Protein AF-W2CW71-F1 (afdb_monomer_lite)

Sequence (118 aa):
AEDFAPEGWHVFFIENGDLNKDHVDDIAFILQNDDSGSRILAIAFGKKKRGYVLQEQDGGRFIAPKGNTDAFVDMSIQNGALHFNFLLPGSHAYDNDDSFIFRFQNKRFELIGWERKL

pLDDT: mean 91.4, std 9.28, range [57.97, 98.38]

Radius of gyration: 14.42 Å; chains: 1; bounding box: 33×34×36 Å

Secondary structure (DSSP, 8-state):
-GGGPPTTEEEEEEEEE-SSSSSS-EEEEEEEETTT--EEEEEEEE-TTSSEEEEEE-TTSSSS-TT-TT-EEEEEEETTEEEEEEPPTT--TTS--EEEEEEEETTEEEEEEEEE--

Foldseek 3Di:
DQVPADPQKDWPDKEWDAQPPPPFIWMWTWIAGNPPRQIKIWTWDADPVGDTHTQDIPVRCPCCPPPRVLQWQDWYQDPNKIKTFGDDPPDDNPDTFKIWIWGCDPSDTDTPDIDGDD

Organism: NCBI:txid1411022

Structure (mmCIF, N/CA/C/O backbone):
data_AF-W2CW71-F1
#
_entry.id   AF-W2CW71-F1
#
loop_
_atom_site.group_PDB
_atom_site.id
_atom_site.type_symbol
_atom_site.label_atom_id
_atom_site.label_alt_id
_atom_site.label_comp_id
_atom_site.label_asym_id
_atom_site.label_entity_id
_atom_site.label_seq_id
_atom_site.pdbx_PDB_ins_code
_atom_site.Cartn_x
_atom_site.Cartn_y
_atom_site.Cartn_z
_atom_site.occupancy
_atom_site.B_iso_or_equiv
_atom_site.auth_seq_id
_atom_site.auth_comp_id
_atom_site.auth_asym_id
_atom_site.auth_atom_id
_atom_site.pdbx_PDB_model_num
ATOM 1 N N . ALA A 1 1 ? -3.217 -10.133 6.581 1.00 84.44 1 ALA A N 1
ATOM 2 C CA . ALA A 1 1 ? -3.030 -9.925 5.133 1.00 84.44 1 ALA A CA 1
ATOM 3 C C . ALA A 1 1 ? -3.271 -11.215 4.363 1.00 84.44 1 ALA A C 1
ATOM 5 O O . ALA A 1 1 ? -4.061 -11.165 3.439 1.00 84.44 1 ALA A O 1
ATOM 6 N N . GLU A 1 2 ? -2.700 -12.351 4.782 1.00 94.31 2 GLU A N 1
ATOM 7 C CA . GLU A 1 2 ? -2.922 -13.658 4.126 1.00 94.31 2 GLU A CA 1
ATOM 8 C C . GLU A 1 2 ? -4.404 -14.007 3.914 1.00 94.31 2 GLU A C 1
ATOM 10 O O . GLU A 1 2 ? -4.786 -14.398 2.823 1.00 94.31 2 GLU A O 1
ATOM 15 N N . ASP A 1 3 ? -5.276 -13.747 4.897 1.00 95.69 3 ASP A N 1
ATOM 16 C CA . ASP A 1 3 ? -6.725 -13.991 4.758 1.00 95.69 3 ASP A CA 1
ATOM 17 C C . ASP A 1 3 ? -7.413 -13.154 3.654 1.00 95.69 3 ASP A C 1
ATOM 19 O O . ASP A 1 3 ? -8.559 -13.422 3.298 1.00 95.69 3 ASP A O 1
ATOM 23 N N . PHE A 1 4 ? -6.750 -12.111 3.141 1.00 95.50 4 PHE A N 1
ATOM 24 C CA . PHE A 1 4 ? -7.220 -11.310 2.007 1.00 95.50 4 PHE A CA 1
ATOM 25 C C . PHE A 1 4 ? -6.657 -11.791 0.665 1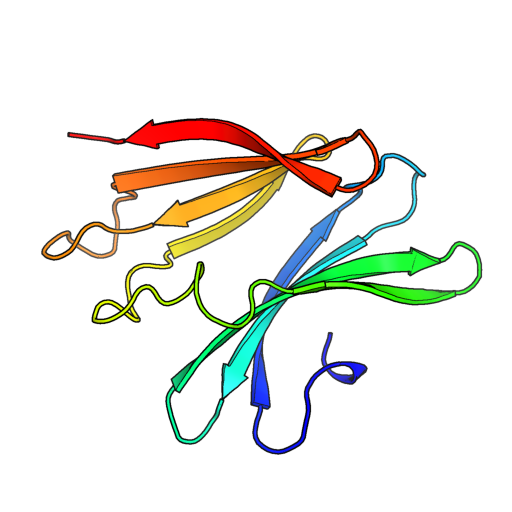.00 95.50 4 PHE A C 1
ATOM 27 O O . PHE A 1 4 ? -7.137 -11.337 -0.375 1.00 95.50 4 PHE A O 1
ATOM 34 N N . ALA A 1 5 ? -5.641 -12.658 0.665 1.00 96.44 5 ALA A N 1
ATOM 35 C CA . ALA A 1 5 ? -5.035 -13.161 -0.555 1.00 96.44 5 ALA A CA 1
ATOM 36 C C . ALA A 1 5 ? -5.958 -14.210 -1.205 1.00 96.44 5 ALA A C 1
ATOM 38 O O . ALA A 1 5 ? -6.321 -15.195 -0.556 1.00 96.44 5 ALA A O 1
ATOM 39 N N . PRO A 1 6 ? -6.382 -14.019 -2.468 1.00 95.31 6 PRO A N 1
ATOM 40 C CA . PRO A 1 6 ? -7.063 -15.073 -3.206 1.00 95.31 6 PRO A CA 1
ATOM 41 C C . PRO A 1 6 ? -6.083 -16.200 -3.567 1.00 95.31 6 PRO A C 1
ATOM 43 O O . PRO A 1 6 ? -4.867 -16.035 -3.501 1.00 95.31 6 PRO A O 1
ATOM 46 N N . GLU A 1 7 ? -6.614 -17.348 -3.987 1.00 97.00 7 GLU A N 1
ATOM 47 C CA . GLU A 1 7 ? -5.794 -18.467 -4.466 1.00 97.00 7 GLU A CA 1
ATOM 48 C C . GLU A 1 7 ? -4.856 -18.028 -5.609 1.00 97.00 7 GLU A C 1
ATOM 50 O O . GLU A 1 7 ? -5.268 -17.296 -6.514 1.00 97.00 7 GLU A O 1
ATOM 55 N N . GLY A 1 8 ? -3.590 -18.460 -5.554 1.00 97.25 8 GLY A N 1
ATOM 56 C CA . GLY A 1 8 ? -2.541 -18.073 -6.511 1.00 97.25 8 GLY A CA 1
ATOM 57 C C . GLY A 1 8 ? -1.941 -16.680 -6.276 1.00 97.25 8 GLY A C 1
ATOM 58 O O . GLY A 1 8 ? -1.373 -16.085 -7.198 1.00 97.25 8 GLY A O 1
ATOM 59 N N . TRP A 1 9 ? -2.131 -16.117 -5.080 1.00 97.62 9 TRP A N 1
ATOM 60 C CA . TRP A 1 9 ? -1.506 -14.873 -4.640 1.00 97.62 9 TRP A CA 1
ATOM 61 C C . TRP A 1 9 ? -0.890 -15.041 -3.253 1.00 97.62 9 TRP A C 1
ATOM 63 O O . TRP A 1 9 ? -1.425 -15.760 -2.410 1.00 97.62 9 TRP A O 1
ATOM 73 N N . HIS A 1 10 ? 0.186 -14.304 -2.993 1.00 97.81 10 HIS A N 1
ATOM 74 C CA . HIS A 1 10 ? 0.840 -14.244 -1.687 1.00 97.81 10 HIS A CA 1
ATOM 75 C C . HIS A 1 10 ? 1.086 -12.798 -1.248 1.00 97.81 10 HIS A C 1
ATOM 77 O O . HIS A 1 10 ? 1.099 -11.868 -2.063 1.00 97.81 10 HIS A O 1
ATOM 83 N N . VAL A 1 11 ? 1.298 -12.594 0.055 1.00 97.81 11 VAL A N 1
ATOM 84 C CA . VAL A 1 11 ? 1.718 -11.296 0.594 1.00 97.81 11 VAL A CA 1
ATOM 85 C C . VAL A 1 11 ? 3.186 -11.059 0.241 1.00 97.81 11 VAL A C 1
ATOM 87 O O . VAL A 1 11 ? 4.081 -11.717 0.760 1.00 97.81 11 VAL A O 1
ATOM 90 N N . PHE A 1 12 ? 3.427 -10.096 -0.644 1.00 95.69 12 PHE A N 1
ATOM 91 C CA . PHE A 1 12 ? 4.764 -9.688 -1.074 1.00 95.69 12 PHE A CA 1
ATOM 92 C C . PHE A 1 12 ? 5.401 -8.691 -0.099 1.00 95.69 12 PHE A C 1
ATOM 94 O O . PHE A 1 12 ? 6.597 -8.747 0.171 1.00 95.69 12 PHE A O 1
ATOM 101 N N . PHE A 1 13 ? 4.598 -7.769 0.434 1.00 96.56 13 PHE A N 1
ATOM 102 C CA . PHE A 1 13 ? 5.049 -6.737 1.367 1.00 96.56 13 PHE A CA 1
ATOM 103 C C . PHE A 1 13 ? 3.915 -6.369 2.319 1.00 96.56 13 PHE A C 1
ATOM 105 O O . PHE A 1 13 ? 2.748 -6.380 1.921 1.00 96.56 13 PHE A O 1
ATOM 112 N N . ILE A 1 14 ? 4.234 -6.015 3.560 1.00 97.88 14 ILE A N 1
ATOM 113 C CA . ILE A 1 14 ? 3.242 -5.578 4.542 1.00 97.88 14 ILE A CA 1
ATOM 114 C C . ILE A 1 14 ? 3.849 -4.584 5.520 1.00 97.88 14 ILE A C 1
ATOM 116 O O . ILE A 1 14 ? 4.948 -4.789 6.018 1.00 97.88 14 ILE A O 1
ATOM 120 N N . GLU A 1 15 ? 3.075 -3.555 5.840 1.00 98.31 15 GLU A N 1
ATOM 121 C CA . GLU A 1 15 ? 3.369 -2.582 6.8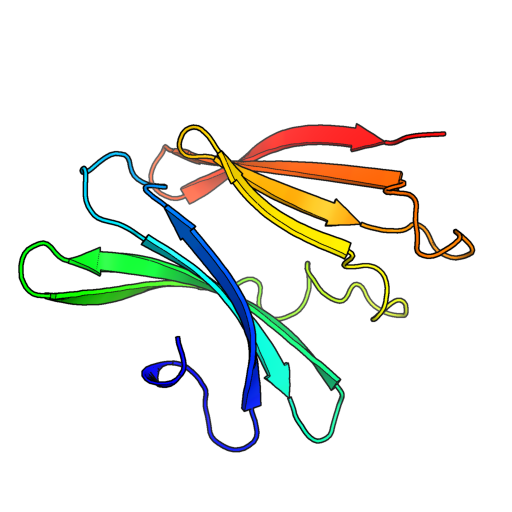83 1.00 98.31 15 GLU A CA 1
ATOM 122 C C . GLU A 1 15 ? 2.179 -2.430 7.820 1.00 98.31 15 GLU A C 1
ATOM 124 O O . GLU A 1 15 ? 1.022 -2.574 7.412 1.00 98.31 15 GLU A O 1
ATOM 129 N N . ASN A 1 16 ? 2.481 -2.127 9.081 1.00 97.88 16 ASN A N 1
ATOM 130 C CA . ASN A 1 16 ? 1.494 -1.934 10.139 1.00 97.88 16 ASN A CA 1
ATOM 131 C C . ASN A 1 16 ? 1.603 -0.506 10.678 1.00 97.88 16 ASN A C 1
ATOM 133 O O . ASN A 1 16 ? 2.701 0.038 10.798 1.00 97.88 16 ASN A O 1
ATOM 137 N N . GLY A 1 17 ? 0.472 0.094 11.029 1.00 97.62 17 GLY A N 1
ATOM 138 C CA . GLY A 1 17 ? 0.431 1.396 11.687 1.00 97.62 17 GLY A CA 1
ATOM 139 C C . GLY A 1 17 ? -0.964 2.003 11.661 1.00 97.62 17 GLY A C 1
ATOM 140 O O . GLY A 1 17 ? -1.865 1.471 11.033 1.00 97.62 17 GLY A O 1
ATOM 141 N N . ASP A 1 18 ? -1.151 3.130 12.336 1.00 97.88 18 ASP A N 1
ATOM 142 C CA . ASP A 1 18 ? -2.467 3.756 12.504 1.00 97.88 18 ASP A CA 1
ATOM 143 C C . ASP A 1 18 ? -2.710 4.829 11.422 1.00 97.88 18 ASP A C 1
ATOM 145 O O . ASP A 1 18 ? -2.247 5.970 11.539 1.00 97.88 18 ASP A O 1
ATOM 149 N N . LEU A 1 19 ? -3.388 4.459 10.329 1.00 98.25 19 LEU A N 1
ATOM 150 C CA . LEU A 1 19 ? -3.628 5.327 9.168 1.00 98.25 19 LEU A CA 1
ATOM 151 C C . LEU A 1 19 ? -4.843 6.236 9.366 1.00 98.25 19 LEU A C 1
ATOM 153 O O . LEU A 1 19 ? -4.879 7.343 8.817 1.00 98.25 19 LEU A O 1
ATOM 157 N N . ASN A 1 20 ? -5.839 5.781 10.126 1.00 97.12 20 ASN A N 1
ATOM 158 C CA . ASN A 1 20 ? -7.083 6.516 10.364 1.00 97.12 20 ASN A CA 1
ATOM 159 C C . ASN A 1 20 ? -7.127 7.253 11.723 1.00 97.12 20 ASN A C 1
ATOM 161 O O . ASN A 1 20 ? -8.076 8.002 11.975 1.00 97.12 20 ASN A O 1
ATOM 165 N N . LYS A 1 21 ? -6.071 7.122 12.535 1.00 96.06 21 LYS A N 1
ATOM 166 C CA . LYS A 1 21 ? -5.862 7.767 13.840 1.00 96.06 21 LYS A CA 1
ATOM 167 C C . LYS A 1 21 ? -6.879 7.357 14.901 1.00 96.06 21 LYS A C 1
ATOM 169 O O . LYS A 1 21 ? -7.257 8.182 15.738 1.00 96.06 21 LYS A O 1
ATOM 174 N N . ASP A 1 22 ? -7.348 6.113 14.864 1.00 96.56 22 ASP A N 1
ATOM 175 C CA . ASP A 1 22 ? -8.298 5.575 15.841 1.00 96.56 22 ASP A CA 1
ATOM 176 C C . ASP A 1 22 ? -7.640 4.771 16.979 1.00 96.56 22 ASP A C 1
ATOM 178 O O . ASP A 1 22 ? -8.349 4.269 17.868 1.00 96.56 22 ASP A O 1
ATOM 182 N N . HIS A 1 23 ? -6.301 4.734 16.993 1.00 96.06 23 HIS A N 1
ATOM 183 C CA . HIS A 1 23 ? -5.450 3.987 17.918 1.00 96.06 23 HIS A CA 1
ATOM 184 C C . HIS A 1 23 ? -5.563 2.463 17.793 1.00 96.06 23 HIS A C 1
ATOM 186 O O . HIS A 1 23 ? -5.292 1.739 18.758 1.00 96.06 23 HIS A O 1
ATOM 192 N N . VAL A 1 24 ? -5.966 1.968 16.624 1.00 96.88 24 VAL A N 1
ATOM 193 C CA . VAL A 1 24 ? -5.882 0.562 16.238 1.00 96.88 24 VAL A CA 1
ATOM 194 C C . VAL A 1 24 ? -4.909 0.446 15.069 1.00 96.88 24 VAL A C 1
ATOM 196 O O . VAL A 1 24 ? -4.948 1.245 14.141 1.00 96.88 24 VAL A O 1
ATOM 199 N N . ASP A 1 25 ? -4.029 -0.554 15.110 1.00 97.00 25 ASP A N 1
ATOM 200 C CA . ASP A 1 25 ? -3.136 -0.807 13.983 1.00 97.00 25 ASP A CA 1
ATOM 201 C C . ASP A 1 25 ? -3.948 -1.227 12.750 1.00 97.00 25 ASP A C 1
ATOM 203 O O . ASP A 1 25 ? -4.729 -2.186 12.779 1.00 97.00 25 ASP A O 1
ATOM 207 N N . ASP A 1 26 ? -3.729 -0.503 11.661 1.00 98.25 26 ASP A N 1
ATOM 208 C CA . ASP A 1 26 ? -4.148 -0.837 10.312 1.00 98.25 26 ASP A CA 1
ATOM 209 C C . ASP A 1 26 ? -3.009 -1.565 9.585 1.00 98.25 26 ASP A C 1
ATOM 211 O O . ASP A 1 26 ? -1.854 -1.567 10.024 1.00 98.25 26 ASP A O 1
ATOM 215 N N . ILE A 1 27 ? -3.328 -2.162 8.437 1.00 98.25 27 ILE A N 1
ATOM 216 C CA . ILE A 1 27 ? -2.333 -2.770 7.553 1.00 98.25 27 ILE A CA 1
ATOM 217 C C . ILE A 1 27 ? -2.422 -2.193 6.146 1.00 98.25 27 ILE A C 1
ATOM 219 O O . ILE A 1 27 ? -3.505 -2.085 5.567 1.00 98.25 27 ILE A O 1
ATOM 223 N N . ALA A 1 28 ? -1.265 -1.891 5.569 1.00 98.31 28 ALA A N 1
ATOM 224 C CA . ALA A 1 28 ? -1.098 -1.710 4.135 1.00 98.31 28 ALA A CA 1
ATOM 225 C C . ALA A 1 28 ? -0.253 -2.875 3.623 1.00 98.31 28 ALA A C 1
ATOM 227 O O . ALA A 1 28 ? 0.770 -3.210 4.216 1.00 98.31 28 ALA A O 1
ATOM 228 N N . PHE A 1 29 ? -0.686 -3.534 2.556 1.00 98.06 29 PHE A N 1
ATOM 229 C CA . PHE A 1 29 ? -0.004 -4.716 2.047 1.00 98.06 29 PHE A CA 1
ATOM 230 C C . PHE A 1 29 ? -0.066 -4.792 0.530 1.00 98.06 29 PHE A C 1
ATOM 232 O O . PHE A 1 29 ? -0.985 -4.280 -0.109 1.00 98.06 29 PHE A O 1
ATOM 239 N N . ILE A 1 30 ? 0.938 -5.448 -0.036 1.00 96.94 30 ILE A N 1
ATOM 240 C CA . ILE A 1 30 ? 1.042 -5.725 -1.459 1.00 96.94 30 ILE A CA 1
ATOM 241 C C . ILE A 1 30 ? 0.853 -7.222 -1.638 1.00 96.94 30 ILE A C 1
ATOM 243 O O . ILE A 1 30 ? 1.583 -8.016 -1.045 1.00 96.94 30 ILE A O 1
ATOM 247 N N . LEU A 1 31 ? -0.119 -7.600 -2.459 1.00 96.44 31 LEU A N 1
ATOM 248 C CA . LEU A 1 31 ? -0.261 -8.969 -2.936 1.00 96.44 31 LEU A CA 1
ATOM 249 C C . LEU A 1 31 ? 0.465 -9.112 -4.266 1.00 96.44 31 LEU A C 1
ATOM 251 O O . LEU A 1 31 ? 0.388 -8.207 -5.099 1.00 96.44 31 LEU A O 1
ATOM 255 N N . GLN A 1 32 ? 1.118 -10.250 -4.480 1.00 94.75 32 GLN A N 1
ATOM 256 C CA . GLN A 1 32 ? 1.697 -10.616 -5.766 1.00 94.75 32 GLN A CA 1
ATOM 257 C C . GLN A 1 32 ? 1.084 -11.920 -6.271 1.00 94.75 32 GLN A C 1
ATOM 259 O O . GLN A 1 32 ? 0.925 -12.873 -5.515 1.00 94.75 32 GLN A O 1
ATOM 264 N N . ASN A 1 33 ? 0.720 -11.939 -7.551 1.00 94.56 33 ASN A N 1
ATOM 265 C CA . ASN A 1 33 ? 0.244 -13.136 -8.228 1.00 94.56 33 ASN A CA 1
ATOM 266 C C . ASN A 1 33 ? 1.422 -14.044 -8.587 1.00 94.56 33 ASN A C 1
ATOM 268 O O . ASN A 1 33 ? 2.387 -13.573 -9.195 1.00 94.56 33 ASN A O 1
ATOM 272 N N . ASP A 1 34 ? 1.300 -15.330 -8.270 1.00 94.88 34 ASP A N 1
ATOM 273 C CA . ASP A 1 34 ? 2.385 -16.307 -8.410 1.00 94.88 34 ASP A CA 1
ATOM 274 C C . ASP A 1 34 ? 2.792 -16.536 -9.874 1.00 94.88 34 ASP A C 1
ATOM 276 O O . ASP A 1 34 ? 3.973 -16.704 -10.171 1.00 94.88 34 ASP A O 1
ATOM 280 N N . ASP A 1 35 ? 1.827 -16.484 -10.798 1.00 93.38 35 ASP A N 1
ATOM 281 C CA . ASP A 1 35 ? 2.058 -16.788 -12.214 1.00 93.38 35 ASP A CA 1
ATOM 282 C C . ASP A 1 35 ? 2.532 -15.567 -13.014 1.00 93.38 35 ASP A C 1
ATOM 284 O O . ASP A 1 35 ? 3.483 -15.630 -13.791 1.00 93.38 35 ASP A O 1
ATOM 288 N N . SER A 1 36 ? 1.833 -14.439 -12.868 1.00 90.94 36 SER A N 1
ATOM 289 C CA . SER A 1 36 ? 2.057 -13.240 -13.690 1.00 90.94 36 SER A CA 1
ATOM 290 C C . SER A 1 36 ? 3.042 -12.249 -13.081 1.00 90.94 36 SER A C 1
ATOM 292 O O . SER A 1 36 ? 3.467 -11.318 -13.763 1.00 90.94 36 SER A O 1
ATOM 294 N N . GLY A 1 37 ? 3.341 -12.378 -11.786 1.00 89.50 37 GLY A N 1
ATOM 295 C CA . GLY A 1 37 ? 4.104 -11.388 -11.032 1.00 89.50 37 GLY A CA 1
ATOM 296 C C . GLY A 1 37 ? 3.371 -10.058 -10.815 1.00 89.50 37 GLY A C 1
ATOM 297 O O . GLY A 1 37 ? 3.960 -9.151 -10.224 1.00 89.50 37 GLY A O 1
ATOM 298 N N . SER A 1 38 ? 2.111 -9.928 -11.259 1.00 90.12 38 SER A N 1
ATOM 299 C CA . SER A 1 38 ? 1.288 -8.728 -11.061 1.00 90.12 38 SER A CA 1
ATOM 300 C C . SER A 1 38 ? 1.141 -8.415 -9.578 1.00 90.12 38 SER A C 1
ATOM 302 O O . SER A 1 38 ? 0.980 -9.328 -8.770 1.00 90.12 38 SER A O 1
ATOM 304 N N . ARG A 1 39 ? 1.155 -7.127 -9.224 1.00 92.81 39 ARG A N 1
ATOM 305 C CA . ARG A 1 39 ? 1.061 -6.669 -7.834 1.00 92.81 39 ARG A CA 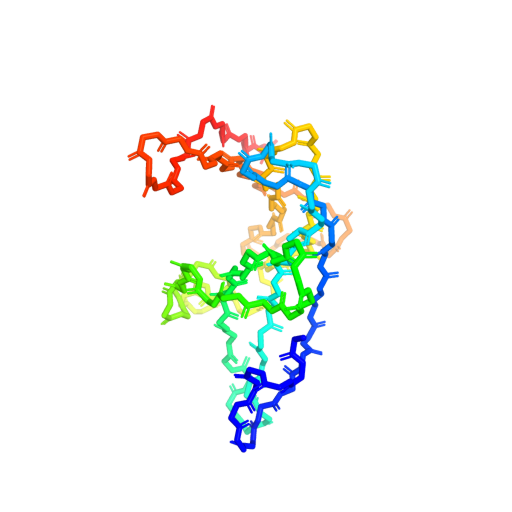1
ATOM 306 C C . ARG A 1 39 ? -0.154 -5.778 -7.622 1.00 92.81 39 ARG A C 1
ATOM 308 O O . ARG A 1 39 ? -0.462 -4.974 -8.496 1.00 92.81 39 ARG A O 1
ATOM 315 N N . ILE A 1 40 ? -0.809 -5.905 -6.471 1.00 94.12 40 ILE A N 1
ATOM 316 C CA . ILE A 1 40 ? -1.941 -5.069 -6.040 1.00 94.12 40 ILE A CA 1
ATOM 317 C C . ILE A 1 40 ? -1.632 -4.512 -4.653 1.00 94.12 40 ILE A C 1
ATOM 319 O O . ILE A 1 40 ? -1.277 -5.275 -3.757 1.00 94.12 40 ILE A O 1
ATOM 323 N N . LEU A 1 41 ? -1.803 -3.202 -4.470 1.00 96.12 41 LEU A N 1
ATOM 324 C CA . LEU A 1 41 ? -1.839 -2.573 -3.151 1.00 96.12 41 LEU A CA 1
ATOM 325 C C . LEU A 1 41 ? -3.239 -2.709 -2.565 1.00 96.12 41 LEU A C 1
ATOM 327 O O . LEU A 1 41 ? -4.225 -2.360 -3.215 1.00 96.12 41 LEU A O 1
ATOM 331 N N . ALA A 1 42 ? -3.304 -3.122 -1.307 1.00 97.38 42 ALA A N 1
ATOM 332 C CA . ALA A 1 42 ? -4.511 -3.138 -0.506 1.00 97.38 42 ALA A CA 1
ATOM 333 C C . ALA A 1 42 ? -4.256 -2.504 0.865 1.00 97.38 42 ALA A C 1
ATOM 335 O O . ALA A 1 42 ? -3.169 -2.608 1.436 1.00 97.38 42 ALA A O 1
ATOM 336 N N . ILE A 1 43 ? -5.281 -1.848 1.404 1.00 98.12 43 ILE A N 1
ATOM 337 C CA . ILE A 1 43 ? -5.250 -1.246 2.738 1.00 98.12 43 ILE A CA 1
ATOM 338 C C . ILE A 1 43 ? -6.453 -1.760 3.512 1.00 98.12 43 ILE A C 1
ATOM 340 O O . ILE A 1 43 ? -7.580 -1.690 3.018 1.00 98.12 43 ILE A O 1
ATOM 344 N N . ALA A 1 44 ? -6.232 -2.267 4.723 1.00 98.38 44 ALA A N 1
ATOM 345 C CA . ALA A 1 44 ? -7.294 -2.753 5.589 1.00 98.38 44 ALA A CA 1
ATOM 346 C C . ALA A 1 44 ? -7.202 -2.134 6.985 1.00 98.38 44 ALA A C 1
ATOM 348 O O . ALA A 1 44 ? -6.147 -2.162 7.616 1.00 98.38 44 ALA A O 1
ATOM 349 N N . PHE A 1 45 ? -8.326 -1.613 7.473 1.00 98.31 45 PHE A N 1
ATOM 350 C CA . PHE A 1 45 ? -8.400 -0.989 8.787 1.00 98.31 45 PHE A CA 1
ATOM 351 C C . PHE A 1 45 ? -8.645 -1.998 9.894 1.00 98.31 45 PHE A C 1
ATOM 353 O O . PHE A 1 45 ? -9.476 -2.905 9.752 1.00 98.31 45 PHE A O 1
ATOM 360 N N . GLY A 1 46 ? -7.929 -1.823 10.998 1.00 97.94 46 GLY A N 1
ATOM 361 C CA . GLY A 1 46 ? -8.078 -2.635 12.191 1.00 97.94 46 GLY A CA 1
ATOM 362 C C . GLY A 1 46 ? -9.433 -2.414 12.864 1.00 97.94 46 GLY A C 1
ATOM 363 O O . GLY A 1 46 ? -10.053 -1.356 12.788 1.00 97.94 46 GLY A O 1
ATOM 364 N N . LYS A 1 47 ? -9.933 -3.442 13.554 1.00 96.38 47 LYS A N 1
ATOM 365 C CA . LYS A 1 47 ? -11.123 -3.336 14.409 1.00 96.38 47 LYS A CA 1
ATOM 366 C C . LYS A 1 47 ? -10.737 -3.449 15.876 1.00 96.38 47 LYS A C 1
ATOM 368 O O . LYS A 1 47 ? -10.090 -4.413 16.283 1.00 96.38 47 LYS A O 1
ATOM 373 N N . LYS A 1 48 ? -11.334 -2.601 16.722 1.00 91.31 48 LYS A N 1
ATOM 374 C CA . LYS A 1 48 ? -11.235 -2.701 18.197 1.00 91.31 48 LYS A CA 1
ATOM 375 C C . LYS A 1 48 ? -11.601 -4.082 18.755 1.00 91.31 48 LYS A C 1
ATOM 377 O O . LYS A 1 48 ? -11.084 -4.493 19.786 1.00 91.31 48 LYS A O 1
ATOM 382 N N . LYS A 1 49 ? -12.509 -4.806 18.089 1.00 88.12 49 LYS A N 1
ATOM 383 C CA . LYS A 1 49 ? -12.959 -6.156 18.477 1.00 88.12 49 LYS A CA 1
ATOM 384 C C . LYS A 1 49 ? -12.282 -7.277 17.672 1.00 88.12 49 LYS A C 1
ATOM 386 O O . LYS A 1 49 ? -12.903 -8.315 17.465 1.00 88.12 49 LYS A O 1
ATOM 391 N N . ARG A 1 50 ? -11.015 -7.075 17.281 1.00 87.31 50 ARG A N 1
ATOM 392 C CA . ARG A 1 50 ? -10.183 -7.952 16.433 1.00 87.31 50 ARG A CA 1
ATOM 393 C C . ARG A 1 50 ? -10.620 -8.025 14.966 1.00 87.31 50 ARG A C 1
ATOM 395 O O . ARG A 1 50 ? -11.793 -7.868 14.627 1.00 87.31 50 ARG A O 1
ATOM 402 N N . GLY A 1 51 ? -9.642 -8.336 14.117 1.00 95.25 51 GLY A N 1
ATOM 403 C CA . GLY A 1 51 ? -9.797 -8.477 12.672 1.00 95.25 51 GLY A CA 1
ATOM 404 C C . GLY A 1 51 ? -9.633 -7.157 11.924 1.00 95.25 51 GLY A C 1
ATOM 405 O O . GLY A 1 51 ? -9.429 -6.108 12.532 1.00 95.25 51 GLY A O 1
ATOM 406 N N . TYR A 1 52 ? -9.757 -7.237 10.602 1.00 97.69 52 TYR A N 1
ATOM 407 C CA . TYR A 1 52 ? -9.545 -6.125 9.679 1.00 97.69 52 TYR A CA 1
ATOM 408 C C . TYR A 1 52 ? -10.745 -5.955 8.732 1.00 97.69 52 TYR A C 1
ATOM 410 O O . TYR A 1 52 ? -11.536 -6.885 8.546 1.00 97.69 52 TYR A O 1
ATOM 418 N N . VAL A 1 53 ? -10.906 -4.768 8.144 1.00 96.94 53 VAL A N 1
ATOM 419 C CA . VAL A 1 53 ? -11.832 -4.491 7.028 1.00 96.94 53 VAL A CA 1
ATOM 420 C C . VAL A 1 53 ? -11.040 -3.927 5.869 1.00 96.94 53 VAL A C 1
ATOM 422 O O . VAL A 1 53 ? -10.369 -2.917 6.046 1.00 96.94 53 VAL A O 1
ATOM 425 N N . LEU A 1 54 ? -11.152 -4.533 4.687 1.00 97.06 54 LEU A N 1
ATOM 426 C CA . LEU A 1 54 ? -10.583 -3.960 3.471 1.00 97.06 54 LEU A CA 1
ATOM 427 C C . LEU A 1 54 ? -11.212 -2.586 3.197 1.00 97.06 54 LEU A C 1
ATOM 429 O O . LEU A 1 54 ? -12.436 -2.470 3.130 1.00 97.06 54 LEU A O 1
ATOM 433 N N . GLN A 1 55 ? -10.371 -1.569 3.045 1.00 96.94 55 GLN A N 1
ATOM 434 C CA . GLN A 1 55 ? -10.779 -0.178 2.878 1.00 96.94 55 GLN A CA 1
ATOM 435 C C . GLN A 1 55 ? -10.506 0.349 1.468 1.00 96.94 55 GLN A C 1
ATOM 437 O O . GLN A 1 55 ? -11.317 1.113 0.949 1.00 96.94 55 GLN A O 1
ATOM 442 N N . GLU A 1 56 ? -9.376 -0.022 0.865 1.00 95.44 56 GLU A N 1
ATOM 443 C CA . GLU A 1 56 ? -8.963 0.471 -0.452 1.0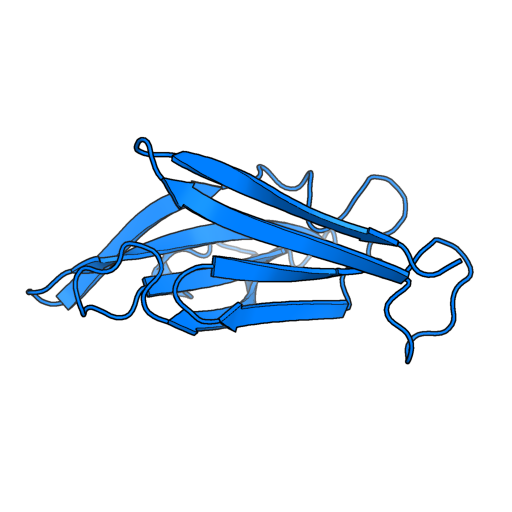0 95.44 56 GLU A CA 1
ATOM 444 C C . GLU A 1 56 ? -8.119 -0.572 -1.192 1.00 95.44 56 GLU A C 1
ATOM 446 O O . GLU A 1 56 ? -7.422 -1.370 -0.558 1.00 95.44 56 GLU A O 1
ATOM 451 N N . GLN A 1 57 ? -8.172 -0.539 -2.525 1.00 94.75 57 GLN A N 1
ATOM 452 C CA . GLN A 1 57 ? -7.290 -1.301 -3.406 1.00 94.75 57 GLN A CA 1
ATOM 453 C C . GLN A 1 57 ? -6.960 -0.504 -4.675 1.00 94.75 57 GLN A C 1
ATOM 455 O O . GLN A 1 57 ? -7.828 0.133 -5.268 1.00 94.75 57 GLN A O 1
ATOM 460 N N . ASP A 1 58 ? -5.720 -0.577 -5.153 1.00 91.75 58 ASP A N 1
ATOM 461 C CA . ASP A 1 58 ? -5.297 0.192 -6.336 1.00 91.75 58 ASP A CA 1
ATOM 462 C C . ASP A 1 58 ? -5.657 -0.477 -7.679 1.00 91.75 58 ASP A C 1
ATOM 464 O O . ASP A 1 58 ? -5.484 0.116 -8.750 1.00 91.75 58 ASP A O 1
ATOM 468 N N . GLY A 1 59 ? -6.126 -1.729 -7.640 1.00 88.44 59 GLY A N 1
ATOM 469 C CA . GLY A 1 59 ? -6.406 -2.536 -8.830 1.00 88.44 59 GLY A CA 1
ATOM 470 C C . GLY A 1 59 ? -5.162 -2.853 -9.671 1.00 88.44 59 GLY A C 1
ATOM 471 O O . GLY A 1 59 ? -5.296 -3.099 -10.870 1.00 88.44 59 GLY A O 1
ATOM 472 N N . GLY A 1 60 ? -3.970 -2.805 -9.067 1.00 87.12 60 GLY A N 1
ATOM 473 C CA . GLY A 1 60 ? -2.688 -3.149 -9.681 1.00 87.12 60 GLY A CA 1
ATOM 474 C C . GLY A 1 60 ? -2.127 -2.108 -10.646 1.00 87.12 60 GLY A C 1
ATOM 475 O O . GLY A 1 60 ? -1.470 -2.456 -11.625 1.00 87.12 60 GLY A O 1
ATOM 476 N N . ARG A 1 61 ? -2.417 -0.824 -10.413 1.00 85.25 61 ARG A N 1
ATOM 477 C CA . ARG A 1 61 ? -1.997 0.281 -11.297 1.00 85.25 61 ARG A CA 1
ATOM 478 C C . ARG A 1 61 ? -0.871 1.126 -10.723 1.00 85.25 61 ARG A C 1
ATOM 480 O O . ARG A 1 61 ? -0.170 1.778 -11.492 1.00 85.25 61 ARG A O 1
ATOM 487 N N . PHE A 1 62 ? -0.745 1.162 -9.403 1.00 87.44 62 PHE A N 1
ATOM 488 C CA . PHE A 1 62 ? 0.164 2.056 -8.703 1.00 87.44 62 PHE A CA 1
ATOM 489 C C . PHE A 1 62 ? 1.492 1.367 -8.383 1.00 87.44 62 PHE A C 1
ATOM 491 O O . PHE A 1 62 ? 2.544 1.920 -8.678 1.00 87.44 62 PHE A O 1
ATOM 498 N N . ILE A 1 63 ? 1.450 0.142 -7.847 1.00 86.88 63 ILE A N 1
ATOM 499 C CA . ILE A 1 63 ? 2.659 -0.578 -7.400 1.00 86.88 63 ILE A CA 1
ATOM 500 C C . ILE A 1 63 ? 3.495 -1.131 -8.558 1.00 86.88 63 ILE A C 1
ATOM 502 O O . ILE A 1 63 ? 4.719 -1.174 -8.475 1.00 86.88 63 ILE A O 1
ATOM 506 N N . ALA A 1 64 ? 2.842 -1.562 -9.636 1.00 78.88 64 ALA A N 1
ATOM 507 C CA . ALA A 1 64 ? 3.491 -2.109 -10.822 1.00 78.88 64 ALA A CA 1
ATOM 508 C C . ALA A 1 64 ? 3.047 -1.316 -12.062 1.00 78.88 64 ALA A C 1
ATOM 510 O O . ALA A 1 64 ? 2.232 -1.803 -12.853 1.00 78.88 64 ALA A O 1
ATOM 511 N N . PRO A 1 65 ? 3.526 -0.069 -12.234 1.00 72.06 65 PRO A N 1
ATOM 512 C CA . PRO A 1 65 ? 3.192 0.716 -13.411 1.00 72.06 65 PRO A CA 1
ATOM 513 C C . PRO A 1 65 ? 3.613 -0.042 -14.676 1.00 72.06 65 PRO A C 1
ATOM 515 O O . PRO A 1 65 ? 4.638 -0.727 -14.715 1.00 72.06 65 PRO A O 1
ATOM 518 N N . LYS A 1 66 ? 2.786 0.050 -15.722 1.00 69.81 66 LYS A N 1
ATOM 519 C CA . LYS A 1 66 ? 2.927 -0.762 -16.937 1.00 69.81 66 LYS A CA 1
ATOM 520 C C . LYS A 1 66 ? 4.350 -0.668 -17.506 1.00 69.81 66 LYS A C 1
ATOM 522 O O . LYS A 1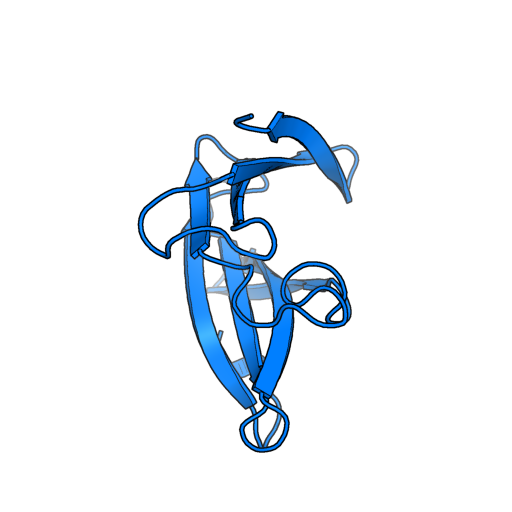 66 ? 4.748 0.381 -18.002 1.00 69.81 66 LYS A O 1
ATOM 527 N N . GLY A 1 67 ? 5.064 -1.794 -17.485 1.00 66.69 67 GLY A N 1
ATOM 528 C CA . GLY A 1 67 ? 6.419 -1.918 -18.029 1.00 66.69 67 GLY A CA 1
ATOM 529 C C . GLY A 1 67 ? 7.559 -1.732 -17.024 1.00 66.69 67 GLY A C 1
ATOM 530 O O . GLY A 1 67 ? 8.706 -1.810 -17.448 1.00 66.69 67 GLY A O 1
ATOM 531 N N . ASN A 1 68 ? 7.282 -1.518 -15.731 1.00 75.50 68 ASN A N 1
ATOM 532 C CA . ASN A 1 68 ? 8.314 -1.475 -14.691 1.00 75.50 68 ASN A CA 1
ATOM 533 C C . ASN A 1 68 ? 7.834 -2.141 -13.388 1.00 75.50 68 ASN A C 1
ATOM 535 O O . ASN A 1 68 ? 7.400 -1.477 -12.448 1.00 75.50 68 ASN A O 1
ATOM 539 N N . THR A 1 69 ? 7.885 -3.474 -13.341 1.00 73.81 69 THR A N 1
ATOM 540 C CA . THR A 1 69 ? 7.507 -4.267 -12.155 1.00 73.81 69 THR A CA 1
ATOM 541 C C . THR A 1 69 ? 8.486 -4.117 -10.994 1.00 73.81 69 THR A C 1
ATOM 543 O O . THR A 1 69 ? 8.110 -4.362 -9.849 1.00 73.81 69 THR A O 1
ATOM 546 N N . ASP A 1 70 ? 9.707 -3.670 -11.278 1.00 79.81 70 ASP A N 1
ATOM 547 C CA . ASP A 1 70 ? 10.768 -3.458 -10.292 1.00 79.81 70 ASP A CA 1
ATOM 548 C C . ASP A 1 70 ? 10.802 -2.008 -9.788 1.00 79.81 70 ASP A C 1
ATOM 550 O O . ASP A 1 70 ? 11.698 -1.632 -9.043 1.00 79.81 70 ASP A O 1
ATOM 554 N N . ALA A 1 71 ? 9.814 -1.188 -10.175 1.00 87.12 71 ALA A N 1
ATOM 555 C CA . ALA A 1 71 ? 9.721 0.199 -9.742 1.00 87.12 71 ALA A CA 1
ATOM 556 C C . ALA A 1 71 ? 9.554 0.310 -8.226 1.00 87.12 71 ALA A C 1
ATOM 558 O O . ALA A 1 71 ? 10.135 1.196 -7.623 1.00 87.12 71 ALA A O 1
ATOM 559 N N . PHE A 1 72 ? 8.737 -0.540 -7.603 1.00 91.00 72 PHE A N 1
ATOM 560 C CA . PHE A 1 72 ? 8.479 -0.460 -6.166 1.00 91.00 72 PHE A CA 1
ATOM 561 C C . PHE A 1 72 ? 9.725 -0.836 -5.353 1.00 91.00 72 PHE A C 1
ATOM 563 O O . PHE A 1 72 ? 10.249 -1.937 -5.514 1.00 91.00 72 PHE A O 1
ATOM 570 N N . VAL A 1 73 ? 10.144 0.057 -4.452 1.00 91.19 73 VAL A N 1
ATOM 571 C CA . VAL A 1 73 ? 11.282 -0.150 -3.543 1.00 91.19 73 VAL A CA 1
ATOM 572 C C . VAL A 1 73 ? 10.791 -0.527 -2.154 1.00 91.19 73 VAL A C 1
ATOM 574 O O . VAL A 1 73 ? 11.108 -1.603 -1.653 1.00 91.19 73 VAL A O 1
ATOM 577 N N . ASP A 1 74 ? 10.010 0.357 -1.533 1.00 92.75 74 ASP A N 1
ATOM 578 C CA . ASP A 1 74 ? 9.495 0.158 -0.184 1.00 92.75 74 ASP A CA 1
ATOM 579 C C . ASP A 1 74 ? 8.156 0.874 0.046 1.00 92.75 74 ASP A C 1
ATOM 581 O O . ASP A 1 74 ? 7.684 1.700 -0.748 1.00 92.75 74 ASP A O 1
ATOM 585 N N . MET A 1 75 ? 7.550 0.523 1.176 1.00 95.50 75 MET A N 1
ATOM 586 C CA . MET A 1 75 ? 6.394 1.185 1.753 1.00 95.50 75 MET A CA 1
ATOM 587 C C . MET A 1 75 ? 6.641 1.353 3.251 1.00 95.50 75 MET A C 1
ATOM 589 O O . MET A 1 75 ? 7.263 0.498 3.872 1.00 95.50 75 MET A O 1
ATOM 593 N N . SER A 1 76 ? 6.137 2.429 3.852 1.00 97.38 76 SER A N 1
ATOM 594 C CA . SER A 1 76 ? 6.120 2.581 5.312 1.00 97.38 76 SER A CA 1
ATOM 595 C C . SER A 1 76 ? 4.924 3.398 5.784 1.00 97.38 76 SER A C 1
ATOM 597 O O . SER A 1 76 ? 4.366 4.207 5.041 1.00 97.38 76 SER A O 1
ATOM 599 N N . ILE A 1 77 ? 4.526 3.198 7.041 1.00 97.88 77 ILE A N 1
ATOM 600 C CA . ILE A 1 77 ? 3.492 4.003 7.695 1.00 97.88 77 ILE A CA 1
ATOM 601 C C . ILE A 1 77 ? 4.163 4.911 8.723 1.00 97.88 77 ILE A C 1
ATOM 603 O O . ILE A 1 77 ? 4.759 4.447 9.691 1.00 97.88 77 ILE A O 1
ATOM 607 N N . GLN A 1 78 ? 4.066 6.224 8.516 1.00 95.94 78 GLN A N 1
ATOM 608 C CA . GLN A 1 78 ? 4.699 7.226 9.372 1.00 95.94 78 GLN A CA 1
ATOM 609 C C . GLN A 1 78 ? 3.699 8.332 9.701 1.00 95.94 78 GLN A C 1
ATOM 611 O O . GLN A 1 78 ? 3.118 8.951 8.812 1.00 95.94 78 GLN A O 1
ATOM 616 N N . ASN A 1 79 ? 3.484 8.606 10.991 1.00 94.44 79 ASN A N 1
ATOM 617 C CA . ASN A 1 79 ? 2.612 9.694 11.462 1.00 94.44 79 ASN A CA 1
ATOM 618 C C . ASN A 1 79 ? 1.188 9.688 10.847 1.00 94.44 79 ASN A C 1
ATOM 620 O O . ASN A 1 79 ? 0.604 10.747 10.577 1.00 94.44 79 ASN A O 1
ATOM 624 N N . GLY A 1 80 ? 0.627 8.495 10.622 1.00 96.62 80 GLY A N 1
ATOM 625 C CA . GLY A 1 80 ? -0.683 8.296 9.990 1.00 96.62 80 GLY A CA 1
ATOM 626 C C . GLY A 1 80 ? -0.727 8.666 8.506 1.00 96.62 80 GLY A C 1
ATOM 627 O O . GLY A 1 80 ? -1.761 9.102 7.997 1.00 96.62 80 GLY A O 1
ATOM 628 N N . ALA A 1 81 ? 0.408 8.566 7.820 1.00 98.00 81 ALA A N 1
ATOM 629 C CA . ALA A 1 81 ? 0.517 8.675 6.376 1.00 98.00 81 ALA A CA 1
ATOM 630 C C . ALA A 1 81 ? 1.234 7.444 5.816 1.00 98.00 81 ALA A C 1
ATOM 632 O O . ALA A 1 81 ? 2.099 6.863 6.472 1.00 98.00 81 ALA A O 1
ATOM 633 N N . LEU A 1 82 ? 0.856 7.065 4.601 1.00 97.88 82 LEU A N 1
ATOM 634 C CA . LEU A 1 82 ? 1.450 5.977 3.847 1.00 97.88 82 LEU A CA 1
ATOM 635 C C . LEU A 1 82 ? 2.494 6.554 2.896 1.00 97.88 82 LEU A C 1
ATOM 637 O O . LEU A 1 82 ? 2.174 7.398 2.058 1.00 97.88 82 LEU A O 1
ATOM 641 N N . HIS A 1 83 ? 3.733 6.119 3.062 1.00 97.75 83 HIS A N 1
ATOM 642 C CA . HIS A 1 83 ? 4.876 6.528 2.265 1.00 97.75 83 HIS A CA 1
ATOM 643 C C . HIS A 1 83 ? 5.238 5.396 1.311 1.00 97.75 83 HIS A C 1
ATOM 645 O O . HIS A 1 83 ? 5.283 4.241 1.728 1.00 97.75 83 HIS A O 1
ATOM 651 N N . PHE A 1 84 ? 5.507 5.737 0.056 1.00 95.38 84 PHE A N 1
ATOM 652 C CA . PHE A 1 84 ? 5.984 4.805 -0.961 1.00 95.38 84 PHE A CA 1
ATOM 653 C C . PHE A 1 84 ? 7.231 5.347 -1.622 1.00 95.38 84 PHE A C 1
ATOM 655 O O . PHE A 1 84 ? 7.246 6.527 -1.978 1.00 95.38 84 PHE A O 1
ATOM 662 N N . ASN A 1 85 ? 8.200 4.473 -1.868 1.00 93.38 85 ASN A N 1
ATOM 663 C CA . ASN A 1 85 ? 9.397 4.789 -2.631 1.00 93.38 85 ASN A CA 1
ATOM 664 C C . ASN A 1 85 ? 9.463 3.950 -3.912 1.00 93.38 85 ASN A C 1
ATOM 666 O O . ASN A 1 85 ? 9.191 2.746 -3.899 1.00 93.38 85 ASN A O 1
ATOM 670 N N . PHE A 1 86 ? 9.840 4.598 -5.013 1.00 91.12 86 PHE A N 1
ATOM 671 C CA . PHE A 1 86 ? 9.955 3.997 -6.335 1.00 91.12 86 PHE A CA 1
ATOM 672 C C . PHE A 1 86 ? 11.278 4.341 -7.032 1.00 91.12 86 PHE A C 1
ATOM 674 O O . PHE A 1 86 ? 11.828 5.426 -6.848 1.00 91.12 86 PHE A O 1
ATOM 681 N N . LEU A 1 87 ? 11.734 3.423 -7.883 1.00 88.56 87 LEU A N 1
ATOM 682 C CA . LEU A 1 87 ? 12.785 3.591 -8.882 1.00 88.56 87 LEU A CA 1
ATOM 683 C C . LEU A 1 87 ? 12.202 4.114 -10.200 1.00 88.56 87 LEU A C 1
ATOM 685 O O . LEU A 1 87 ? 11.160 3.647 -10.678 1.00 88.56 87 LEU A O 1
ATOM 689 N N . LEU A 1 88 ? 12.928 5.019 -10.848 1.00 81.44 88 LEU A N 1
ATOM 690 C CA . LEU A 1 88 ? 12.722 5.370 -12.244 1.00 81.44 88 LEU A CA 1
ATOM 691 C C . LEU A 1 88 ? 13.281 4.267 -13.161 1.00 81.44 88 LEU A C 1
ATOM 693 O O . LEU A 1 88 ? 14.224 3.552 -12.808 1.00 81.44 88 LEU A O 1
ATOM 697 N N . PRO A 1 89 ? 12.725 4.111 -14.376 1.00 76.06 89 PRO A N 1
ATOM 698 C CA . PRO A 1 89 ? 13.291 3.203 -15.365 1.00 76.06 89 PRO A CA 1
ATOM 699 C C . PRO A 1 89 ? 14.761 3.536 -15.658 1.00 76.06 89 PRO A C 1
ATOM 701 O O . PRO A 1 89 ? 15.075 4.647 -16.081 1.00 76.06 89 PRO A O 1
ATOM 704 N N . GLY A 1 90 ? 15.648 2.554 -15.483 1.00 72.88 90 GLY A N 1
ATOM 705 C CA . GLY A 1 90 ? 17.089 2.705 -15.715 1.00 72.88 90 GLY A CA 1
ATOM 706 C C . GLY A 1 90 ? 17.912 3.086 -14.479 1.00 72.88 90 GLY A C 1
ATOM 707 O O . GLY A 1 90 ? 19.139 3.108 -14.578 1.00 72.88 90 GLY A O 1
ATOM 708 N N . SER A 1 91 ? 17.275 3.325 -13.331 1.00 72.81 91 SER A N 1
ATOM 709 C CA . SER A 1 91 ? 17.956 3.587 -12.060 1.00 72.81 91 SER A CA 1
ATOM 710 C C . SER A 1 91 ? 18.551 2.327 -11.427 1.00 72.81 91 SER A C 1
ATOM 712 O O . SER A 1 91 ? 18.172 1.196 -11.741 1.00 72.81 91 SER A O 1
ATOM 714 N N . HIS A 1 92 ? 19.526 2.511 -10.534 1.00 66.06 92 HIS A N 1
ATOM 715 C CA . HIS A 1 92 ? 20.155 1.420 -9.789 1.00 66.06 92 HIS A CA 1
ATOM 716 C C . HIS A 1 92 ? 19.397 1.143 -8.487 1.00 66.06 92 HIS A C 1
ATOM 718 O O . HIS A 1 92 ? 19.016 2.067 -7.782 1.00 66.06 92 HIS A O 1
ATOM 724 N N . ALA A 1 93 ? 19.231 -0.139 -8.151 1.00 59.28 93 ALA A N 1
ATOM 725 C CA . ALA A 1 93 ? 18.287 -0.645 -7.147 1.00 59.28 93 ALA A CA 1
ATOM 726 C C . ALA A 1 93 ? 18.478 -0.175 -5.683 1.00 59.28 93 ALA A C 1
ATOM 728 O O . ALA A 1 93 ? 17.748 -0.633 -4.810 1.00 59.28 93 ALA A O 1
ATOM 729 N N . TYR A 1 94 ? 19.454 0.691 -5.395 1.00 57.97 94 TYR A N 1
ATOM 730 C CA . TYR A 1 94 ? 19.765 1.164 -4.039 1.00 57.97 94 TYR A CA 1
ATOM 731 C C . TYR A 1 94 ? 19.355 2.619 -3.773 1.00 57.97 94 TYR A C 1
ATOM 733 O O . TYR A 1 94 ? 19.459 3.058 -2.629 1.00 57.97 94 TYR A O 1
ATOM 741 N N . ASP A 1 95 ? 18.882 3.345 -4.789 1.00 65.19 95 ASP A N 1
ATOM 742 C CA . ASP A 1 95 ? 18.366 4.709 -4.651 1.00 65.19 95 ASP A CA 1
ATOM 743 C C . ASP A 1 95 ? 16.840 4.733 -4.830 1.00 65.19 95 ASP A C 1
ATOM 745 O O . ASP A 1 95 ? 16.265 3.894 -5.515 1.00 65.19 95 ASP A O 1
ATOM 749 N N . ASN A 1 96 ? 16.161 5.689 -4.198 1.00 72.12 96 ASN A N 1
ATOM 750 C CA . ASN A 1 96 ? 14.758 5.993 -4.476 1.00 72.12 96 ASN A CA 1
ATOM 751 C C . ASN A 1 96 ? 14.670 7.280 -5.295 1.00 72.12 96 ASN A C 1
ATOM 753 O O . ASN A 1 96 ? 15.176 8.318 -4.867 1.00 72.12 96 ASN A O 1
ATOM 757 N N . ASP A 1 97 ? 13.993 7.215 -6.434 1.00 85.19 97 ASP A N 1
ATOM 758 C CA . ASP A 1 97 ? 13.859 8.340 -7.355 1.00 85.19 97 ASP A CA 1
ATOM 759 C C . ASP A 1 97 ? 12.541 9.085 -7.174 1.00 85.19 97 ASP A C 1
ATOM 761 O O . ASP A 1 97 ? 12.499 10.297 -7.343 1.00 85.19 97 ASP A O 1
ATOM 765 N N . ASP A 1 98 ? 11.467 8.383 -6.813 1.00 90.88 98 ASP A N 1
ATOM 766 C CA . ASP A 1 98 ? 10.153 8.966 -6.551 1.00 90.88 98 ASP A CA 1
ATOM 767 C C . ASP A 1 98 ? 9.642 8.546 -5.174 1.00 90.88 98 ASP A C 1
ATOM 769 O O . ASP A 1 98 ? 9.614 7.361 -4.843 1.00 90.88 98 ASP A O 1
ATOM 773 N N . SER A 1 99 ? 9.164 9.514 -4.397 1.00 93.62 99 SER A N 1
ATOM 774 C CA . SER A 1 99 ? 8.527 9.283 -3.103 1.00 93.62 99 SER A CA 1
ATOM 775 C C . SER A 1 99 ? 7.131 9.893 -3.077 1.00 93.62 99 SER A C 1
ATOM 777 O O . SER A 1 99 ? 6.963 11.081 -3.352 1.00 93.62 99 SER A O 1
ATOM 779 N N . PHE A 1 100 ? 6.121 9.102 -2.715 1.00 95.81 100 PHE A N 1
ATOM 780 C CA . PHE A 1 100 ? 4.726 9.543 -2.609 1.00 95.81 100 PHE A CA 1
ATOM 781 C C . PHE A 1 100 ? 4.220 9.403 -1.178 1.00 95.81 100 PHE A C 1
ATOM 783 O O . PHE A 1 100 ? 4.481 8.398 -0.519 1.00 95.81 100 PHE A O 1
ATOM 790 N N . ILE A 1 101 ? 3.450 10.389 -0.716 1.00 97.94 101 ILE A N 1
ATOM 791 C CA . ILE A 1 101 ? 2.862 10.411 0.624 1.00 97.94 101 ILE A CA 1
ATOM 792 C C . ILE A 1 101 ? 1.348 10.531 0.501 1.00 97.94 101 ILE A C 1
ATOM 794 O O . ILE A 1 101 ? 0.828 11.549 0.035 1.00 97.94 1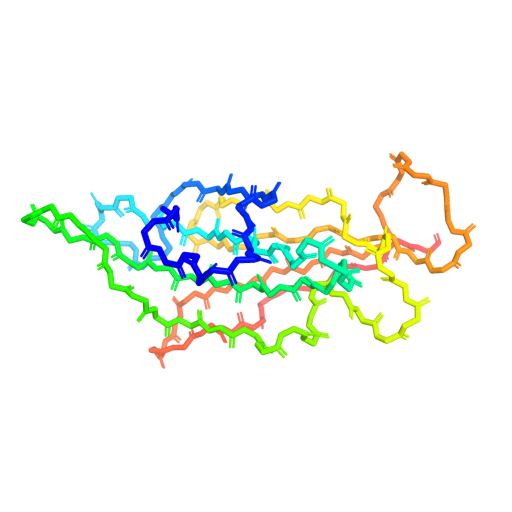01 ILE A O 1
ATOM 798 N N . PHE A 1 102 ? 0.636 9.516 0.978 1.00 98.12 102 PHE A N 1
ATOM 799 C CA . PHE A 1 102 ? -0.820 9.492 1.036 1.00 98.12 102 PHE A CA 1
ATOM 800 C C . PHE A 1 102 ? -1.311 9.599 2.472 1.00 98.12 102 PHE A C 1
ATOM 802 O O . PHE A 1 102 ? -0.745 9.010 3.388 1.00 98.12 102 PHE A O 1
ATOM 809 N N . ARG A 1 103 ? -2.413 10.315 2.679 1.00 98.38 103 ARG A N 1
ATOM 810 C CA . ARG A 1 103 ? -3.082 10.396 3.979 1.00 98.38 103 ARG A CA 1
ATOM 811 C C . ARG A 1 103 ? -4.543 10.020 3.845 1.00 98.38 103 ARG A C 1
ATOM 813 O O . ARG A 1 103 ? -5.215 10.488 2.928 1.00 98.38 103 ARG A O 1
ATOM 820 N N . PHE A 1 104 ? -5.041 9.230 4.792 1.00 98.06 104 PHE A N 1
ATOM 821 C CA . PHE A 1 104 ? -6.473 9.018 4.913 1.00 98.06 104 PHE A CA 1
ATOM 822 C C . PHE A 1 104 ? -7.127 10.259 5.525 1.00 98.06 104 PHE A C 1
ATOM 824 O O . PHE A 1 104 ? -6.931 10.586 6.695 1.00 98.06 104 PHE A O 1
ATOM 831 N N . GLN A 1 105 ? -7.885 10.986 4.714 1.00 96.81 105 GLN A N 1
ATOM 832 C CA . GLN A 1 105 ? -8.629 12.169 5.129 1.00 96.81 105 GLN A CA 1
ATOM 833 C C . GLN A 1 105 ? -9.857 12.335 4.242 1.00 96.81 105 GLN A C 1
ATOM 835 O O . GLN A 1 105 ? -9.920 11.811 3.135 1.00 96.81 105 GLN A O 1
ATOM 840 N N . ASN A 1 106 ? -10.892 13.013 4.739 1.00 96.56 106 ASN A N 1
ATOM 841 C CA . ASN A 1 106 ? -12.139 13.180 3.983 1.00 96.56 106 ASN A CA 1
ATOM 842 C C . ASN A 1 106 ? -12.717 11.842 3.466 1.00 96.56 106 ASN A C 1
ATOM 844 O O . ASN A 1 106 ? -13.290 11.785 2.377 1.00 96.56 106 ASN A O 1
ATOM 848 N N . LYS A 1 107 ? -12.548 10.770 4.260 1.00 94.69 107 LYS A N 1
ATOM 849 C CA . LYS A 1 107 ? -12.975 9.390 3.969 1.00 94.69 107 LYS A CA 1
ATOM 850 C C . LYS A 1 107 ? -12.330 8.754 2.725 1.00 94.69 107 LYS A C 1
ATOM 852 O O . LYS A 1 107 ? -12.909 7.830 2.162 1.00 94.69 107 LYS A O 1
ATOM 857 N N . ARG A 1 108 ? -11.160 9.229 2.292 1.00 96.12 108 ARG A N 1
ATOM 858 C CA . ARG A 1 108 ? -10.388 8.641 1.188 1.00 96.12 108 ARG A CA 1
ATOM 859 C C . ARG A 1 108 ? -8.887 8.815 1.403 1.00 96.12 108 ARG A C 1
ATOM 861 O O . ARG A 1 108 ? -8.469 9.629 2.222 1.00 96.12 108 ARG A O 1
ATOM 868 N N . PHE A 1 109 ? -8.076 8.076 0.657 1.00 96.62 109 PHE A N 1
ATOM 869 C CA . PHE A 1 109 ? -6.645 8.358 0.577 1.00 96.62 109 PHE A CA 1
ATOM 870 C C . PHE A 1 109 ? -6.407 9.514 -0.395 1.00 96.62 109 PHE A C 1
ATOM 872 O O . PHE A 1 109 ? -6.848 9.483 -1.542 1.00 96.62 109 PHE A O 1
ATOM 879 N N . GLU A 1 110 ? -5.736 10.558 0.078 1.00 97.00 110 GLU A N 1
ATOM 880 C CA . GLU A 1 110 ? -5.359 11.723 -0.718 1.00 97.00 110 GLU A CA 1
ATOM 881 C C . GLU A 1 110 ? -3.835 11.819 -0.803 1.00 97.00 110 GLU A C 1
ATOM 883 O O . GLU A 1 110 ? -3.150 11.634 0.204 1.00 97.00 110 GLU A O 1
ATOM 888 N N . LEU A 1 111 ? -3.308 12.129 -1.991 1.00 97.19 111 LEU A N 1
ATOM 889 C CA . LEU A 1 111 ? -1.897 12.465 -2.170 1.00 97.19 111 LEU A CA 1
ATOM 890 C C . LEU A 1 111 ? -1.632 13.828 -1.521 1.00 97.19 111 LEU A C 1
ATOM 892 O O . LEU A 1 111 ? -2.224 14.830 -1.923 1.00 97.19 111 LEU A O 1
ATOM 896 N N . ILE A 1 112 ? -0.746 13.863 -0.530 1.00 97.88 112 ILE A N 1
ATOM 897 C CA . ILE A 1 112 ? -0.387 15.083 0.210 1.00 97.88 112 ILE A CA 1
ATOM 898 C C . ILE A 1 112 ? 1.075 15.495 0.018 1.00 97.88 112 ILE A C 1
ATOM 900 O O . ILE A 1 112 ? 1.470 16.567 0.468 1.00 97.88 112 ILE A O 1
ATOM 904 N N . GLY A 1 113 ? 1.876 14.658 -0.640 1.00 97.31 113 GLY A N 1
ATOM 905 C CA . GLY A 1 113 ? 3.266 14.952 -0.955 1.00 97.31 113 GLY A CA 1
ATOM 906 C C . GLY A 1 113 ? 3.787 14.049 -2.062 1.00 97.31 113 GLY A C 1
ATOM 907 O O . GLY A 1 113 ? 3.440 12.871 -2.120 1.00 97.31 113 GLY A O 1
ATOM 908 N N . TRP A 1 114 ? 4.612 14.620 -2.929 1.00 96.19 114 TRP A N 1
ATOM 909 C CA . TRP A 1 114 ? 5.389 13.905 -3.932 1.00 96.19 114 TRP A CA 1
ATOM 910 C C . TRP A 1 114 ? 6.744 14.595 -4.063 1.00 96.19 114 TRP A C 1
ATOM 912 O O . TRP A 1 114 ? 6.807 15.821 -4.167 1.00 96.19 114 TRP A O 1
ATOM 922 N N . GLU A 1 115 ? 7.808 13.807 -4.037 1.00 93.62 115 GLU A N 1
ATOM 923 C CA . GLU A 1 115 ? 9.174 14.247 -4.284 1.00 93.62 115 GLU A CA 1
ATOM 924 C C . GLU A 1 115 ? 9.786 13.367 -5.370 1.00 93.62 115 GLU A C 1
ATOM 926 O O . GLU A 1 115 ? 9.603 12.150 -5.353 1.00 93.62 115 GLU A O 1
ATOM 931 N N . ARG A 1 116 ? 10.517 13.992 -6.296 1.00 89.81 116 ARG A N 1
ATOM 932 C CA . ARG A 1 116 ? 11.338 13.302 -7.287 1.00 89.81 116 ARG A CA 1
ATOM 933 C C . ARG A 1 116 ? 12.788 13.734 -7.132 1.00 89.81 116 ARG A C 1
ATOM 935 O O . ARG A 1 116 ? 13.068 14.932 -7.204 1.00 89.81 116 ARG A O 1
ATOM 942 N N . LYS A 1 117 ? 13.697 12.776 -6.974 1.00 83.75 117 LYS A N 1
ATOM 943 C CA . LYS A 1 117 ? 15.138 13.004 -7.086 1.00 83.75 117 LYS A CA 1
ATOM 944 C C . LYS A 1 117 ? 15.510 13.000 -8.573 1.00 83.75 117 LYS A C 1
ATOM 946 O O . LYS A 1 117 ? 15.062 12.135 -9.321 1.00 83.75 117 LYS A O 1
ATOM 951 N N . LEU A 1 118 ? 16.239 14.030 -9.003 1.00 71.00 118 LEU A N 1
ATOM 952 C CA . LEU A 1 118 ? 16.700 14.242 -10.382 1.00 71.00 118 LEU A CA 1
ATOM 953 C C . LEU A 1 118 ? 18.220 14.134 -10.458 1.00 71.00 118 LEU A C 1
ATOM 955 O O . LEU A 1 118 ? 18.872 14.567 -9.479 1.00 71.00 118 LEU A O 1
#